Protein AF-A0AAD5Y436-F1 (afdb_monomer_lite)

Structure (mmCIF, N/CA/C/O backbone):
data_AF-A0AAD5Y436-F1
#
_entry.id   AF-A0AAD5Y436-F1
#
loop_
_atom_site.group_PDB
_atom_site.id
_atom_site.type_symbol
_atom_site.label_atom_id
_atom_site.label_alt_id
_atom_site.label_comp_id
_atom_site.label_asym_id
_atom_site.label_entity_id
_atom_site.label_seq_id
_atom_site.pdbx_PDB_ins_code
_atom_site.Cartn_x
_atom_site.Cartn_y
_atom_site.Cartn_z
_atom_site.occupancy
_atom_site.B_iso_or_equiv
_atom_site.auth_seq_id
_atom_site.auth_comp_id
_atom_site.auth_asym_id
_atom_site.auth_atom_id
_atom_site.pdbx_PDB_model_num
ATOM 1 N N . MET A 1 1 ? 9.591 4.147 -34.559 1.00 36.34 1 MET A N 1
ATOM 2 C CA . MET A 1 1 ? 10.074 4.746 -33.301 1.00 36.34 1 MET A CA 1
ATOM 3 C C . MET A 1 1 ? 11.018 3.729 -32.693 1.00 36.34 1 MET A C 1
ATOM 5 O O . MET A 1 1 ? 10.574 2.641 -32.360 1.00 36.34 1 MET A O 1
ATOM 9 N N . GLU A 1 2 ? 12.318 4.002 -32.730 1.00 38.31 2 GLU A N 1
ATOM 10 C CA . GLU A 1 2 ? 13.364 3.080 -32.276 1.00 38.31 2 GLU A CA 1
ATOM 11 C C . GLU A 1 2 ? 13.326 2.969 -30.748 1.00 38.31 2 GLU A C 1
ATOM 13 O O . GLU A 1 2 ? 13.572 3.951 -30.046 1.00 38.31 2 GLU A O 1
ATOM 18 N N . SER A 1 3 ? 12.997 1.785 -30.227 1.00 44.81 3 SER A N 1
ATOM 19 C CA . SER A 1 3 ? 13.158 1.471 -28.808 1.00 44.81 3 SER A CA 1
ATOM 20 C C . SER A 1 3 ? 14.648 1.493 -28.481 1.00 44.81 3 SER A C 1
ATOM 22 O O . SER A 1 3 ? 15.367 0.543 -28.794 1.00 44.81 3 SER A O 1
ATOM 24 N N . LYS A 1 4 ? 15.128 2.584 -27.872 1.00 52.12 4 LYS A N 1
ATOM 25 C CA . LYS A 1 4 ? 16.462 2.629 -27.263 1.00 52.12 4 LYS A CA 1
ATOM 26 C C . LYS A 1 4 ? 16.561 1.474 -26.266 1.00 52.12 4 LYS A C 1
ATOM 28 O O . LYS A 1 4 ? 15.897 1.495 -25.232 1.00 52.12 4 LYS A O 1
ATOM 33 N N . LYS A 1 5 ? 17.379 0.466 -26.582 1.00 54.00 5 LYS A N 1
ATOM 34 C CA . LYS A 1 5 ? 17.839 -0.507 -25.589 1.00 54.00 5 LYS A CA 1
ATOM 35 C C . LYS A 1 5 ? 18.578 0.283 -24.513 1.00 54.00 5 LYS A C 1
ATOM 37 O O . LYS A 1 5 ? 19.577 0.926 -24.812 1.00 54.00 5 LYS A O 1
ATOM 42 N N . VAL A 1 6 ? 18.036 0.294 -23.301 1.00 57.25 6 VAL A N 1
ATOM 43 C CA . VAL A 1 6 ? 18.711 0.866 -22.135 1.00 57.25 6 VAL A CA 1
ATOM 44 C C . VAL A 1 6 ? 19.876 -0.063 -21.812 1.00 57.25 6 VAL A C 1
ATOM 46 O O . VAL A 1 6 ? 19.661 -1.224 -21.460 1.00 57.25 6 VAL A O 1
ATOM 49 N N . ASP A 1 7 ? 21.103 0.411 -22.000 1.00 58.66 7 ASP A N 1
ATOM 50 C CA . ASP A 1 7 ? 22.294 -0.350 -21.641 1.00 58.66 7 ASP A CA 1
ATOM 51 C C . ASP A 1 7 ? 22.372 -0.472 -20.112 1.00 58.66 7 ASP A C 1
ATOM 53 O O . ASP A 1 7 ? 22.430 0.522 -19.397 1.00 58.66 7 ASP A O 1
ATOM 57 N N . MET A 1 8 ? 22.405 -1.698 -19.581 1.00 55.53 8 MET A N 1
ATOM 58 C CA . MET A 1 8 ? 22.493 -1.949 -18.128 1.00 55.53 8 MET A CA 1
ATOM 59 C C . MET A 1 8 ? 23.772 -1.394 -17.472 1.00 55.53 8 MET A C 1
ATOM 61 O O . MET A 1 8 ? 23.836 -1.299 -16.246 1.00 55.53 8 MET A O 1
ATOM 65 N N . ASN A 1 9 ? 24.787 -1.054 -18.271 1.00 59.59 9 ASN A N 1
ATOM 66 C CA . ASN A 1 9 ? 26.031 -0.415 -17.832 1.00 59.59 9 ASN A CA 1
ATOM 67 C C . ASN A 1 9 ? 25.956 1.120 -17.833 1.00 59.59 9 ASN A C 1
ATOM 69 O O . ASN A 1 9 ? 26.947 1.776 -17.514 1.00 59.59 9 ASN A O 1
ATOM 73 N N . ASP A 1 10 ? 24.809 1.690 -18.200 1.00 75.81 10 ASP A N 1
ATOM 74 C CA . ASP A 1 10 ? 24.576 3.122 -18.128 1.00 75.81 10 ASP A CA 1
ATOM 75 C C . ASP A 1 10 ? 24.617 3.574 -16.658 1.00 75.81 10 ASP A C 1
ATOM 77 O O . ASP A 1 10 ? 23.959 3.012 -15.773 1.00 75.81 10 ASP A O 1
ATOM 81 N N . GLN A 1 11 ? 25.450 4.574 -16.382 1.00 77.81 11 GLN A N 1
ATOM 82 C CA . GLN A 1 11 ? 25.671 5.096 -15.039 1.00 77.81 11 GLN A CA 1
ATOM 83 C C . GLN A 1 11 ? 24.366 5.638 -14.440 1.00 77.81 11 GLN A C 1
ATOM 85 O O . GLN A 1 11 ? 24.106 5.433 -13.251 1.00 77.81 11 GLN A O 1
ATOM 90 N N . ASP A 1 12 ? 23.525 6.259 -15.267 1.00 74.75 12 ASP A N 1
ATOM 91 C CA . ASP A 1 12 ? 22.231 6.806 -14.853 1.00 74.75 12 ASP A CA 1
ATOM 92 C C . ASP A 1 12 ? 21.271 5.684 -14.440 1.00 74.75 12 ASP A C 1
ATOM 94 O O . ASP A 1 12 ? 20.544 5.785 -13.449 1.00 74.75 12 ASP A O 1
ATOM 98 N N . TYR A 1 13 ? 21.327 4.559 -15.150 1.00 77.44 13 TYR A N 1
ATOM 99 C CA . TYR A 1 13 ? 20.521 3.384 -14.859 1.00 77.44 13 TYR A CA 1
ATOM 100 C C . TYR A 1 13 ? 20.937 2.700 -13.546 1.00 77.44 13 TYR A C 1
ATOM 102 O O . TYR A 1 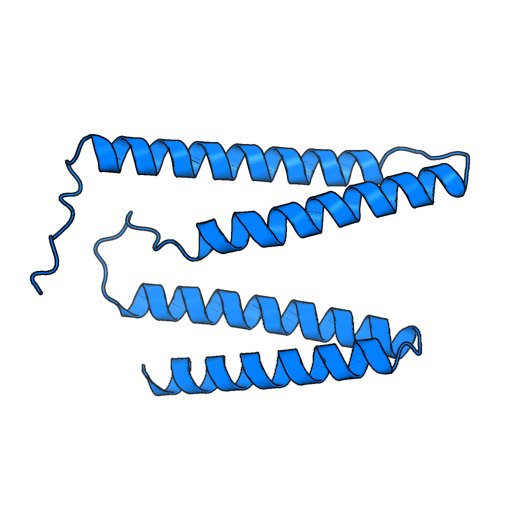13 ? 20.087 2.354 -12.722 1.00 77.44 13 TYR A O 1
ATOM 110 N N . GLN A 1 14 ? 22.241 2.567 -13.290 1.00 76.88 14 GLN A N 1
ATOM 111 C CA . GLN A 1 14 ? 22.749 2.046 -12.015 1.00 76.88 14 GLN A CA 1
ATOM 112 C C . GLN A 1 14 ? 22.383 2.958 -10.831 1.00 76.88 14 GLN A C 1
ATOM 114 O O . GLN A 1 14 ? 22.012 2.475 -9.756 1.00 76.88 14 GLN A O 1
ATOM 119 N N . GLN A 1 15 ? 22.427 4.280 -11.022 1.00 79.00 15 GLN A N 1
ATOM 120 C CA . GLN A 1 15 ? 21.960 5.240 -10.019 1.00 79.00 15 GLN A CA 1
ATOM 121 C C . GLN A 1 15 ? 20.453 5.120 -9.771 1.00 79.00 15 GLN A C 1
ATOM 123 O O . GLN A 1 15 ? 20.029 5.101 -8.614 1.00 79.00 15 GLN A O 1
ATOM 128 N N . ALA A 1 16 ? 19.650 4.961 -10.824 1.00 78.44 16 ALA A N 1
ATOM 129 C CA . ALA A 1 16 ? 18.210 4.751 -10.707 1.00 78.44 16 ALA A CA 1
ATOM 130 C C . ALA A 1 16 ? 17.870 3.463 -9.934 1.00 78.44 16 ALA A C 1
ATOM 132 O O . ALA A 1 16 ? 17.001 3.484 -9.061 1.00 78.44 16 ALA A O 1
ATOM 133 N N . LEU A 1 17 ? 18.589 2.360 -10.178 1.00 79.38 17 LEU A N 1
ATOM 134 C CA . LEU A 1 17 ? 18.428 1.110 -9.421 1.00 79.38 17 LEU A CA 1
ATOM 135 C C . LEU A 1 17 ? 18.755 1.284 -7.934 1.00 79.38 17 LEU A C 1
ATOM 137 O O . LEU A 1 17 ? 18.030 0.781 -7.070 1.00 79.38 17 LEU A O 1
ATOM 141 N N . LYS A 1 18 ? 19.826 2.020 -7.620 1.00 81.94 18 LYS A N 1
ATOM 142 C CA . LYS A 1 18 ? 20.196 2.319 -6.233 1.00 81.94 18 LYS A CA 1
ATOM 143 C C . LYS A 1 18 ? 19.124 3.163 -5.540 1.00 81.94 18 LYS A C 1
ATOM 145 O O . LYS A 1 18 ? 18.688 2.797 -4.451 1.00 81.94 18 LYS A O 1
ATOM 150 N N . LEU A 1 19 ? 18.657 4.228 -6.191 1.00 83.44 19 LEU A N 1
ATOM 151 C CA . LEU A 1 19 ? 17.586 5.088 -5.680 1.00 83.44 19 LEU A CA 1
ATOM 152 C C . LEU A 1 19 ? 16.285 4.311 -5.468 1.00 83.44 19 LEU A C 1
ATOM 154 O O . LEU A 1 19 ? 15.635 4.479 -4.441 1.00 83.44 19 LEU A O 1
ATOM 158 N N . ARG A 1 20 ? 15.928 3.408 -6.390 1.00 82.94 20 ARG A N 1
ATOM 159 C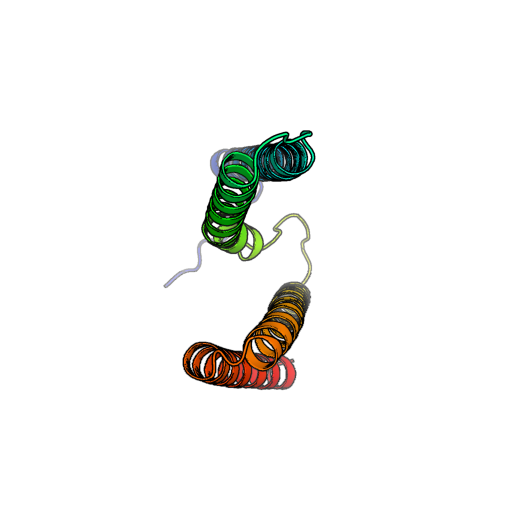 CA . ARG A 1 20 ? 14.781 2.507 -6.223 1.00 82.94 20 ARG A CA 1
ATOM 160 C C . ARG A 1 20 ? 14.921 1.672 -4.955 1.00 82.94 20 ARG A C 1
ATOM 162 O O . ARG A 1 20 ? 13.976 1.590 -4.175 1.00 82.94 20 ARG A O 1
ATOM 169 N N . LYS A 1 21 ? 16.081 1.046 -4.745 1.00 81.69 21 LYS A N 1
ATOM 170 C CA . LYS A 1 21 ? 16.325 0.220 -3.557 1.00 81.69 21 LYS A CA 1
ATOM 171 C C . LYS A 1 21 ? 16.240 1.041 -2.268 1.00 81.69 21 LYS A C 1
ATOM 173 O O . LYS A 1 21 ? 15.607 0.592 -1.319 1.00 81.69 21 LYS A O 1
ATOM 178 N N . GLU A 1 22 ? 16.838 2.230 -2.247 1.00 86.88 22 GLU A N 1
ATOM 179 C CA . GLU A 1 22 ? 16.766 3.148 -1.102 1.00 86.88 22 GLU A CA 1
ATOM 180 C C . GLU A 1 22 ? 15.321 3.583 -0.814 1.00 86.88 22 GLU A C 1
ATOM 182 O O . GLU A 1 22 ? 14.892 3.552 0.336 1.00 86.88 22 GLU A O 1
ATOM 187 N N . LEU A 1 23 ? 14.538 3.905 -1.848 1.00 85.56 23 LEU A N 1
ATOM 188 C CA . LEU A 1 23 ? 13.119 4.238 -1.706 1.00 85.56 23 LEU A CA 1
ATOM 189 C C . LEU A 1 23 ? 12.312 3.079 -1.111 1.00 85.56 23 LEU A C 1
ATOM 191 O O . LEU A 1 23 ? 11.552 3.294 -0.169 1.00 85.56 23 LEU A O 1
ATOM 195 N N . LEU A 1 24 ? 12.487 1.854 -1.620 1.00 83.88 24 LEU A N 1
ATOM 196 C CA . LEU A 1 24 ? 11.796 0.672 -1.094 1.00 83.88 24 LEU A CA 1
ATOM 197 C C . LEU A 1 24 ? 12.126 0.423 0.384 1.00 83.88 24 LEU A C 1
ATOM 199 O O . LEU A 1 24 ? 11.224 0.116 1.163 1.00 83.88 24 LEU A O 1
ATOM 203 N N . ASP A 1 25 ? 13.390 0.593 0.777 1.00 83.62 25 ASP A N 1
ATOM 204 C CA . ASP A 1 25 ? 13.814 0.425 2.168 1.00 83.62 25 ASP A CA 1
ATOM 205 C C . ASP A 1 25 ? 13.212 1.502 3.084 1.00 83.62 25 ASP A C 1
ATOM 207 O O . ASP A 1 25 ? 12.648 1.189 4.133 1.00 83.62 25 ASP A O 1
ATOM 211 N N . ILE A 1 26 ? 13.227 2.772 2.659 1.00 88.62 26 ILE A N 1
ATOM 212 C CA . ILE A 1 26 ? 12.594 3.871 3.405 1.00 88.62 26 ILE A CA 1
ATOM 213 C C . ILE A 1 26 ? 11.093 3.614 3.575 1.00 88.62 26 ILE A C 1
ATOM 215 O O . ILE A 1 26 ? 10.548 3.809 4.663 1.00 88.62 26 ILE A O 1
ATOM 219 N N . PHE A 1 27 ? 10.406 3.146 2.534 1.00 87.12 27 PHE A N 1
ATOM 220 C CA . PHE A 1 27 ? 8.983 2.841 2.629 1.00 87.12 27 PHE A CA 1
ATOM 221 C C . PHE A 1 27 ? 8.685 1.673 3.576 1.00 87.12 27 PHE A C 1
ATOM 223 O O . PHE A 1 27 ? 7.745 1.769 4.369 1.00 87.12 27 PHE A O 1
ATOM 230 N N . ALA A 1 28 ? 9.513 0.625 3.578 1.00 85.38 28 ALA A N 1
ATOM 231 C CA . ALA A 1 28 ? 9.407 -0.459 4.554 1.00 85.38 28 ALA A CA 1
ATOM 232 C C . ALA A 1 28 ? 9.594 0.054 5.997 1.00 85.38 28 ALA A C 1
ATOM 234 O O . ALA A 1 28 ? 8.836 -0.316 6.900 1.00 85.38 28 ALA A O 1
ATOM 235 N N . GLN A 1 29 ? 10.544 0.971 6.216 1.00 89.19 29 GLN A N 1
ATOM 236 C CA . GLN A 1 29 ? 10.737 1.627 7.514 1.00 89.19 29 GLN A CA 1
ATOM 237 C C . GLN A 1 29 ? 9.507 2.454 7.928 1.00 89.19 29 GLN A C 1
ATOM 239 O O . GLN A 1 29 ? 9.067 2.380 9.079 1.00 89.19 29 GLN A O 1
ATOM 244 N N . VAL A 1 30 ? 8.905 3.205 7.000 1.00 89.69 30 VAL A N 1
ATOM 245 C CA . VAL A 1 30 ? 7.672 3.973 7.247 1.00 89.69 30 VAL A CA 1
ATOM 246 C C . VAL A 1 30 ? 6.508 3.049 7.628 1.00 89.69 30 VAL A C 1
ATOM 248 O O . VAL A 1 30 ? 5.782 3.338 8.585 1.00 89.69 30 VAL A O 1
ATOM 251 N N . GLU A 1 31 ? 6.349 1.907 6.955 1.00 86.19 31 GLU A N 1
ATOM 252 C CA . GLU A 1 31 ? 5.330 0.907 7.299 1.00 86.19 31 GLU A CA 1
ATOM 253 C C . GLU A 1 31 ? 5.545 0.341 8.714 1.00 86.19 31 GLU A C 1
ATOM 255 O O . GLU A 1 31 ? 4.604 0.220 9.509 1.00 86.19 31 GLU A O 1
ATOM 260 N N . GLN A 1 32 ? 6.796 0.042 9.071 1.00 89.19 32 GLN A N 1
ATOM 261 C CA . GLN A 1 32 ? 7.155 -0.439 10.403 1.00 89.19 32 GLN A CA 1
ATOM 262 C C . GLN A 1 32 ? 6.839 0.603 11.488 1.00 89.19 32 GLN A C 1
ATOM 264 O O . GLN A 1 32 ? 6.272 0.258 12.532 1.00 89.19 32 GLN A O 1
ATOM 269 N N . ILE A 1 33 ? 7.153 1.880 11.245 1.00 91.25 33 ILE A N 1
ATOM 270 C CA . ILE A 1 33 ? 6.818 2.989 12.152 1.00 91.25 33 ILE A CA 1
ATOM 271 C C . ILE A 1 33 ? 5.300 3.109 12.307 1.00 91.25 33 ILE A C 1
ATOM 273 O O . ILE A 1 33 ? 4.805 3.225 13.427 1.00 91.25 33 ILE A O 1
ATOM 277 N N . SER A 1 34 ? 4.550 3.008 11.211 1.00 90.56 34 SER A N 1
ATOM 278 C CA . SER A 1 34 ? 3.087 3.042 11.216 1.00 90.56 34 SER A CA 1
ATOM 279 C C . SER A 1 34 ? 2.481 1.941 12.098 1.00 90.56 34 SER A C 1
ATOM 281 O O . SER A 1 34 ? 1.636 2.211 12.958 1.00 90.56 34 SER A O 1
ATOM 283 N N . LYS A 1 35 ? 2.972 0.699 11.970 1.00 86.38 35 LYS A N 1
ATOM 284 C CA . LYS A 1 35 ? 2.576 -0.427 12.839 1.00 86.38 35 LYS A CA 1
ATOM 285 C C . LYS A 1 35 ? 2.932 -0.163 14.302 1.00 86.38 35 LYS A C 1
ATOM 287 O O . LYS A 1 35 ? 2.127 -0.437 15.195 1.00 86.38 35 LYS A O 1
ATOM 292 N N . ARG A 1 36 ? 4.107 0.421 14.557 1.00 91.94 36 ARG A N 1
ATOM 293 C CA . ARG A 1 36 ? 4.555 0.775 15.907 1.00 91.94 36 ARG A CA 1
ATOM 294 C C . ARG A 1 36 ? 3.650 1.828 16.543 1.00 91.94 36 ARG A C 1
ATOM 296 O O . ARG A 1 36 ? 3.233 1.624 17.679 1.00 91.94 36 ARG A O 1
ATOM 303 N N . ILE A 1 37 ? 3.285 2.885 15.815 1.00 89.00 37 ILE A N 1
ATOM 304 C CA . ILE A 1 37 ? 2.356 3.932 16.280 1.00 89.00 37 ILE A CA 1
ATOM 305 C C . ILE A 1 37 ? 1.024 3.314 16.712 1.00 89.00 37 ILE A C 1
ATOM 307 O O . ILE A 1 37 ? 0.528 3.631 17.790 1.00 89.00 37 ILE A O 1
ATOM 311 N N . LYS A 1 38 ? 0.484 2.382 15.920 1.00 86.69 38 LYS A N 1
ATOM 312 C CA . LYS A 1 38 ? -0.761 1.668 16.237 1.00 86.69 38 LYS A CA 1
ATOM 313 C C . LYS A 1 38 ? -0.646 0.742 17.455 1.00 86.69 38 LYS A C 1
ATOM 315 O O . LYS A 1 38 ? -1.620 0.538 18.178 1.00 86.69 38 LYS A O 1
ATOM 320 N N . SER A 1 39 ? 0.534 0.162 17.683 1.00 87.25 39 SER A N 1
ATOM 321 C CA . SER A 1 39 ? 0.789 -0.727 18.827 1.00 87.25 39 SER A CA 1
ATOM 322 C C . SER A 1 39 ? 1.026 0.002 20.152 1.00 87.25 39 SER A C 1
ATOM 324 O O . SER A 1 39 ? 1.040 -0.643 21.200 1.00 87.25 39 SER A O 1
ATOM 326 N N . LEU A 1 40 ? 1.226 1.325 20.134 1.00 89.50 40 LEU A N 1
ATOM 327 C CA . LEU A 1 40 ? 1.476 2.078 21.358 1.00 89.50 40 LEU A CA 1
ATOM 328 C C . LEU A 1 40 ? 0.255 2.017 22.292 1.00 89.50 40 LEU A C 1
ATOM 330 O O . LEU A 1 40 ? -0.884 2.162 21.835 1.00 89.50 40 LEU A O 1
ATOM 334 N N . PRO A 1 41 ? 0.468 1.844 23.608 1.00 87.44 41 PRO A N 1
ATOM 335 C CA . PRO A 1 41 ? -0.623 1.817 24.568 1.00 87.44 41 PRO A CA 1
ATOM 336 C C . PRO A 1 41 ? -1.345 3.169 24.595 1.00 87.44 41 PRO A C 1
ATOM 338 O O . PRO A 1 41 ? -0.724 4.231 24.609 1.00 87.44 41 PRO A O 1
ATOM 341 N N . THR A 1 42 ? -2.677 3.128 24.621 1.00 86.38 42 THR A N 1
ATOM 342 C CA . THR A 1 42 ? -3.532 4.322 24.660 1.00 86.38 42 THR A CA 1
ATOM 343 C C . THR A 1 42 ? -4.470 4.272 25.848 1.00 86.38 42 THR A C 1
ATOM 345 O O . THR A 1 42 ? -5.228 3.314 25.975 1.00 86.38 42 THR A O 1
ATOM 348 N N . CYS A 1 43 ? -4.493 5.333 26.655 1.00 78.00 43 CYS A N 1
ATOM 349 C CA . CYS A 1 43 ? -5.435 5.464 27.771 1.00 78.00 43 CYS A CA 1
ATOM 350 C C . CYS A 1 43 ? -6.778 6.109 27.382 1.00 78.00 43 CYS A C 1
ATOM 352 O O . CYS A 1 43 ? -7.727 6.026 28.152 1.00 78.00 43 CYS A O 1
ATOM 354 N N . ASN A 1 44 ? -6.879 6.765 26.218 1.00 89.50 44 ASN A N 1
ATOM 355 C CA . ASN A 1 44 ? -8.076 7.501 25.796 1.00 89.50 44 ASN A CA 1
ATOM 356 C C . ASN A 1 44 ? -8.566 7.004 24.416 1.00 89.50 44 ASN A C 1
ATOM 358 O O . ASN A 1 44 ? -7.754 6.844 23.498 1.00 89.50 44 ASN A O 1
ATOM 362 N N . PRO A 1 45 ? -9.881 6.778 24.223 1.00 88.12 45 PRO A N 1
ATOM 363 C CA . PRO A 1 45 ? -10.447 6.406 22.924 1.00 88.12 45 PRO A CA 1
ATOM 364 C C . PRO A 1 45 ? -10.132 7.397 21.791 1.00 88.12 45 PRO A C 1
ATOM 366 O O . PRO A 1 45 ? -10.020 6.982 20.638 1.00 88.12 45 PRO A O 1
ATOM 369 N N . GLN A 1 46 ? -9.956 8.689 22.083 1.00 89.88 46 GLN A N 1
ATOM 370 C CA . GLN A 1 46 ? -9.624 9.688 21.057 1.00 89.88 46 GLN A CA 1
ATOM 371 C C . GLN A 1 46 ? -8.197 9.519 20.519 1.00 89.88 46 GLN A C 1
ATOM 373 O O . GLN A 1 46 ? -7.978 9.615 19.313 1.00 89.88 46 GLN A O 1
ATOM 378 N N . THR A 1 47 ? -7.226 9.196 21.379 1.00 88.00 47 THR A N 1
ATOM 379 C CA . THR A 1 47 ? -5.849 8.916 20.944 1.00 88.00 47 THR A CA 1
ATOM 380 C C . THR A 1 47 ? -5.755 7.621 20.149 1.00 88.00 47 THR A C 1
ATOM 382 O O . THR A 1 47 ? -4.977 7.559 19.203 1.00 88.00 47 THR A O 1
ATOM 385 N N . ARG A 1 48 ? -6.588 6.620 20.458 1.00 90.19 48 ARG A N 1
ATOM 386 C CA . ARG A 1 48 ? -6.694 5.404 19.638 1.00 90.19 48 ARG A CA 1
ATOM 387 C C . ARG A 1 48 ? -7.219 5.705 18.233 1.00 90.19 48 ARG A C 1
ATOM 389 O O . ARG A 1 48 ? -6.601 5.288 17.262 1.00 90.19 48 ARG A O 1
ATOM 396 N N . LYS A 1 49 ? -8.279 6.515 18.113 1.00 88.88 49 LYS A N 1
ATOM 397 C CA . LYS A 1 49 ? -8.772 6.981 16.802 1.00 88.88 49 LYS A CA 1
ATOM 398 C C . LYS A 1 49 ? -7.707 7.749 16.021 1.00 88.88 49 LYS A C 1
ATOM 400 O O . LYS A 1 49 ? -7.582 7.555 14.818 1.00 88.88 49 LYS A O 1
ATOM 405 N N . LEU A 1 50 ? -6.933 8.603 16.692 1.00 91.00 50 LEU A N 1
ATOM 406 C CA . LEU A 1 50 ? -5.830 9.318 16.054 1.00 91.00 50 LEU A CA 1
ATOM 407 C C . LEU A 1 50 ? -4.765 8.349 15.520 1.00 91.00 50 LEU A C 1
ATOM 409 O O . LEU A 1 50 ? -4.363 8.482 14.371 1.00 91.00 50 LEU A O 1
ATOM 413 N N . GLN A 1 51 ? -4.342 7.361 16.315 1.00 91.12 51 GLN A N 1
ATOM 414 C CA . GLN A 1 51 ? -3.381 6.341 15.875 1.00 91.12 51 GLN A CA 1
ATOM 415 C C . GLN A 1 51 ? -3.896 5.539 14.678 1.00 91.12 51 GLN A C 1
ATOM 417 O O . GLN A 1 51 ? -3.146 5.324 13.728 1.00 91.12 51 GLN A O 1
ATOM 422 N N . ASP A 1 52 ? -5.167 5.132 14.701 1.00 84.31 52 ASP A N 1
ATOM 423 C CA . ASP A 1 52 ? -5.791 4.404 13.595 1.00 84.31 52 ASP A CA 1
ATOM 424 C C . ASP A 1 52 ? -5.853 5.262 12.321 1.00 84.31 52 ASP A C 1
ATOM 426 O O . ASP A 1 52 ? -5.525 4.774 11.241 1.00 84.31 52 ASP A O 1
ATOM 430 N N . ASN A 1 53 ? -6.197 6.550 12.442 1.00 85.69 53 ASN A N 1
ATOM 431 C CA . ASN A 1 53 ? -6.229 7.483 11.313 1.00 85.69 53 ASN A CA 1
ATOM 432 C C . ASN A 1 53 ? -4.831 7.759 10.741 1.00 85.69 53 ASN A C 1
ATOM 434 O O . ASN A 1 53 ? -4.668 7.790 9.525 1.00 85.69 53 ASN A O 1
ATOM 438 N N . VAL A 1 54 ? -3.815 7.932 11.594 1.00 90.06 54 VAL A N 1
ATOM 439 C CA . VAL A 1 54 ? -2.417 8.104 11.159 1.00 90.06 54 VAL A CA 1
ATOM 440 C C . VAL A 1 54 ? -1.927 6.849 10.446 1.00 90.06 54 VAL A C 1
ATOM 442 O O . VAL A 1 54 ? -1.341 6.941 9.371 1.00 90.06 54 VAL A O 1
ATOM 445 N N . HIS A 1 55 ? -2.210 5.671 11.007 1.00 87.50 55 HIS A N 1
ATOM 446 C CA . HIS A 1 55 ? -1.870 4.403 10.376 1.00 87.50 55 HIS A CA 1
ATOM 447 C C . HIS A 1 55 ? -2.531 4.269 9.000 1.00 87.50 55 HIS A C 1
ATOM 449 O O . HIS A 1 55 ? -1.845 3.966 8.027 1.00 87.50 55 HIS A O 1
ATOM 455 N N . LEU A 1 56 ? -3.833 4.556 8.904 1.00 84.50 56 LEU A N 1
ATOM 456 C CA . LEU A 1 56 ? -4.585 4.508 7.651 1.00 84.50 56 LEU A CA 1
ATOM 457 C C . LEU A 1 56 ? -4.017 5.468 6.596 1.00 84.50 56 LEU A C 1
ATOM 459 O O . LEU A 1 56 ? -3.801 5.051 5.463 1.00 84.50 56 LEU A O 1
ATOM 463 N N . ALA A 1 57 ? -3.724 6.717 6.971 1.00 84.56 57 ALA A N 1
ATOM 464 C CA . ALA A 1 57 ? -3.149 7.706 6.061 1.00 84.56 57 ALA A CA 1
ATOM 465 C C . ALA A 1 57 ? -1.778 7.265 5.523 1.00 84.56 57 ALA A C 1
ATOM 467 O O . ALA A 1 57 ? -1.496 7.419 4.336 1.00 84.56 57 ALA A O 1
ATOM 468 N N . ILE A 1 58 ? -0.941 6.662 6.376 1.00 86.19 58 ILE A N 1
ATOM 469 C CA . ILE A 1 58 ? 0.354 6.115 5.954 1.00 86.19 58 ILE A CA 1
ATOM 470 C C . ILE A 1 58 ? 0.160 4.942 4.988 1.00 86.19 58 ILE A C 1
ATOM 472 O O . ILE A 1 58 ? 0.846 4.883 3.973 1.00 86.19 58 ILE A O 1
ATOM 476 N N . ILE A 1 59 ? -0.775 4.028 5.262 1.00 81.62 59 ILE A N 1
ATOM 477 C CA . ILE A 1 59 ? -1.057 2.907 4.355 1.00 81.62 59 ILE A CA 1
ATOM 478 C C . ILE A 1 59 ? -1.544 3.412 2.992 1.00 81.62 59 ILE A C 1
ATOM 480 O O . ILE A 1 59 ? -1.039 2.951 1.977 1.00 81.62 59 ILE A O 1
ATOM 484 N N . GLN A 1 60 ? -2.439 4.401 2.949 1.00 81.44 60 GLN A N 1
ATOM 485 C CA . GLN A 1 60 ? -2.914 5.000 1.693 1.00 81.44 60 GLN A CA 1
ATOM 486 C C . GLN A 1 60 ? -1.781 5.669 0.900 1.00 81.44 60 GLN A C 1
ATOM 488 O O . GLN A 1 60 ? -1.683 5.508 -0.320 1.00 81.44 60 GLN A O 1
ATOM 493 N N . TYR A 1 61 ? -0.895 6.390 1.593 1.00 85.12 61 TYR A N 1
ATOM 494 C CA . TYR A 1 61 ? 0.294 6.990 0.991 1.00 85.12 61 TYR A CA 1
ATOM 495 C C . TYR A 1 61 ? 1.216 5.918 0.392 1.00 85.12 61 TYR A C 1
ATOM 497 O O . TYR A 1 61 ? 1.611 6.011 -0.770 1.00 85.12 61 TYR A O 1
ATOM 505 N N . LEU A 1 62 ? 1.508 4.861 1.155 1.00 83.69 62 LEU A N 1
ATOM 506 C CA . LEU A 1 62 ? 2.342 3.754 0.693 1.00 83.69 62 LEU A CA 1
ATOM 507 C C . LEU A 1 62 ? 1.696 3.006 -0.473 1.00 83.69 62 LEU A C 1
ATOM 509 O O . LEU A 1 62 ? 2.384 2.722 -1.440 1.00 83.69 62 LEU A O 1
ATOM 513 N N . GLN A 1 63 ? 0.390 2.744 -0.442 1.00 75.50 63 GLN A N 1
ATOM 514 C CA . GLN A 1 63 ? -0.317 2.114 -1.559 1.00 75.50 63 GLN A CA 1
ATOM 515 C C . GLN A 1 63 ? -0.183 2.944 -2.839 1.00 75.50 63 GLN A C 1
ATOM 517 O O . GLN A 1 63 ? 0.148 2.402 -3.883 1.00 75.50 63 GLN A O 1
ATOM 522 N N . THR A 1 64 ? -0.334 4.266 -2.758 1.00 78.81 64 THR A N 1
ATOM 523 C CA . THR A 1 64 ? -0.218 5.148 -3.931 1.00 78.81 64 THR A CA 1
ATOM 524 C C . THR A 1 64 ? 1.209 5.168 -4.502 1.00 78.81 64 THR A C 1
ATOM 526 O O . THR A 1 64 ? 1.414 5.090 -5.716 1.00 78.81 64 THR A O 1
ATOM 529 N N . HIS A 1 65 ? 2.223 5.250 -3.635 1.00 77.62 65 HIS A N 1
ATOM 530 C CA . HIS A 1 65 ? 3.611 5.459 -4.063 1.00 77.62 65 HIS A CA 1
ATOM 531 C C . HIS A 1 65 ? 4.423 4.169 -4.243 1.00 77.62 65 HIS A C 1
ATOM 533 O O . HIS A 1 65 ? 5.305 4.131 -5.098 1.00 77.62 65 HIS A O 1
ATOM 539 N N . MET A 1 66 ? 4.125 3.099 -3.502 1.00 70.94 66 MET A N 1
ATOM 540 C CA . MET A 1 66 ? 4.765 1.792 -3.682 1.00 70.94 66 MET A CA 1
ATOM 541 C C . MET A 1 66 ? 4.166 1.002 -4.844 1.00 70.94 66 MET A C 1
ATOM 543 O O . MET A 1 66 ? 4.921 0.303 -5.511 1.00 70.94 66 MET A O 1
ATOM 547 N N . PHE A 1 67 ? 2.873 1.151 -5.157 1.00 56.72 67 PHE A N 1
ATOM 548 C CA . PHE A 1 67 ? 2.273 0.543 -6.357 1.00 56.72 67 PHE A CA 1
ATOM 549 C C . PHE A 1 67 ? 2.989 1.015 -7.629 1.00 56.72 67 PHE A C 1
ATOM 551 O O . PHE A 1 67 ? 3.424 0.210 -8.450 1.00 56.72 67 PHE A O 1
ATOM 558 N N . SER A 1 68 ? 3.251 2.323 -7.703 1.00 58.38 68 SER A N 1
ATOM 559 C CA . SER A 1 68 ? 4.030 2.959 -8.773 1.00 58.38 68 SER A CA 1
ATOM 560 C C . SER A 1 68 ? 5.460 2.405 -8.912 1.00 58.38 68 SER A C 1
ATOM 562 O O . SER A 1 68 ? 6.040 2.476 -9.991 1.00 58.38 68 SER A O 1
ATOM 564 N N . LEU A 1 69 ? 6.045 1.856 -7.838 1.00 50.81 69 LEU A N 1
ATOM 565 C CA . LEU A 1 69 ? 7.405 1.300 -7.833 1.00 50.81 69 LEU A CA 1
ATOM 566 C C . LEU A 1 69 ? 7.448 -0.220 -8.022 1.00 50.81 69 LEU A C 1
ATOM 568 O O . LEU A 1 69 ? 8.424 -0.721 -8.572 1.00 50.81 69 LEU A O 1
ATOM 572 N N . GLN A 1 70 ? 6.422 -0.951 -7.579 1.00 53.16 70 GLN A N 1
ATOM 573 C CA . GLN A 1 70 ? 6.298 -2.398 -7.794 1.00 53.16 70 GLN A CA 1
ATOM 574 C C . GLN A 1 70 ? 5.972 -2.733 -9.254 1.00 53.16 70 GLN A C 1
ATOM 576 O O . GLN A 1 70 ? 6.481 -3.724 -9.766 1.00 53.16 70 GLN A O 1
ATOM 581 N N . LEU A 1 71 ? 5.206 -1.874 -9.935 1.00 52.03 71 LEU A N 1
ATOM 582 C CA . LEU A 1 71 ? 4.929 -1.971 -11.375 1.00 52.03 71 LEU A CA 1
ATOM 583 C C . LEU A 1 71 ? 6.159 -1.725 -12.254 1.00 52.03 71 LEU A C 1
ATOM 585 O O . LEU A 1 71 ? 6.157 -2.081 -13.431 1.00 52.03 71 LEU A O 1
ATOM 589 N N . LEU A 1 72 ? 7.211 -1.097 -11.719 1.00 49.91 72 LEU A N 1
ATOM 590 C CA . LEU A 1 72 ? 8.436 -0.940 -12.482 1.00 49.91 72 LEU A CA 1
ATOM 591 C C . LEU A 1 72 ? 9.102 -2.320 -12.595 1.00 49.91 72 LEU A C 1
ATOM 593 O O . LEU A 1 72 ? 9.478 -2.877 -11.554 1.00 49.91 72 LEU A O 1
ATOM 597 N N . PRO A 1 73 ? 9.303 -2.843 -13.815 1.00 46.91 73 PRO A N 1
ATOM 598 C CA . PRO A 1 73 ? 9.871 -4.165 -14.043 1.00 46.91 73 PRO A CA 1
ATOM 599 C C . PRO A 1 73 ? 11.157 -4.361 -13.225 1.00 46.91 73 PRO A C 1
ATOM 601 O O . PRO A 1 73 ? 12.024 -3.484 -13.199 1.00 46.91 73 PRO A O 1
ATOM 604 N N . ASN A 1 74 ? 11.266 -5.481 -12.500 1.00 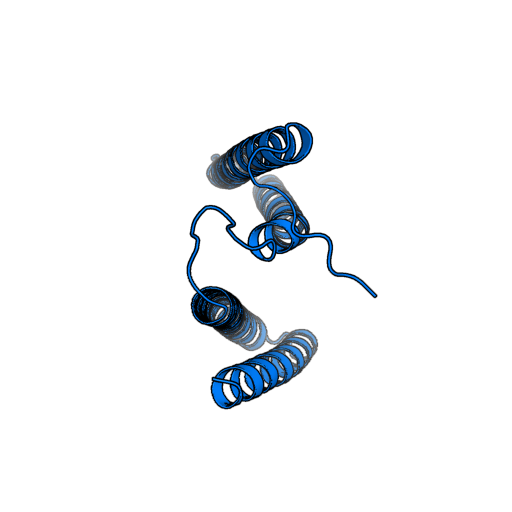46.19 74 ASN A N 1
ATOM 605 C CA . ASN A 1 74 ? 12.497 -5.871 -11.810 1.00 46.19 74 ASN A CA 1
ATOM 606 C C . ASN A 1 74 ? 13.538 -6.239 -12.870 1.00 46.19 74 ASN A C 1
ATOM 608 O O . ASN A 1 74 ? 13.638 -7.378 -13.303 1.00 46.19 74 ASN A O 1
ATOM 612 N N . THR A 1 75 ? 14.329 -5.273 -13.310 1.00 47.41 75 THR A N 1
ATOM 613 C CA . THR A 1 75 ? 15.291 -5.454 -14.401 1.00 47.41 75 THR A CA 1
ATOM 614 C C . THR A 1 75 ? 16.583 -6.180 -13.989 1.00 47.41 75 THR A C 1
ATOM 616 O O . THR A 1 75 ? 17.608 -6.053 -14.660 1.00 47.41 75 THR A O 1
ATOM 619 N N . SER A 1 76 ? 16.573 -6.942 -12.887 1.00 43.28 76 SER A N 1
ATOM 620 C CA . SER A 1 76 ? 17.723 -7.751 -12.454 1.00 43.28 76 SER A CA 1
ATOM 621 C C . SER A 1 76 ? 17.800 -9.132 -13.107 1.00 43.28 76 SER A C 1
ATOM 623 O O . SER A 1 76 ? 18.745 -9.862 -12.821 1.00 43.28 76 SER A O 1
ATOM 625 N N . SER A 1 77 ? 16.866 -9.488 -13.986 1.00 36.41 77 SER A N 1
ATOM 626 C CA . SER A 1 77 ? 16.876 -10.779 -14.671 1.00 36.41 77 SER A CA 1
ATOM 627 C C . SER A 1 77 ? 16.702 -10.556 -16.169 1.00 36.41 77 SER A C 1
ATOM 629 O O . SER A 1 77 ? 15.687 -10.039 -16.631 1.00 36.41 77 SER A O 1
ATOM 631 N N . GLN A 1 78 ? 17.719 -10.920 -16.950 1.00 43.00 78 GLN A N 1
ATOM 632 C CA . GLN A 1 78 ? 17.507 -11.249 -18.354 1.00 43.00 78 GLN A CA 1
ATOM 633 C C . GLN A 1 78 ? 16.681 -12.540 -18.394 1.00 43.00 78 GLN A C 1
ATOM 635 O O . GLN A 1 78 ? 17.271 -13.608 -18.424 1.00 43.00 78 GLN A O 1
ATOM 640 N N . GLU A 1 79 ? 15.353 -12.455 -18.379 1.00 31.89 79 GLU A N 1
ATOM 641 C CA . GLU A 1 79 ? 14.447 -13.553 -18.743 1.00 31.89 79 GLU A CA 1
ATOM 642 C C . GLU A 1 79 ? 13.089 -12.974 -19.222 1.00 31.89 79 GLU A C 1
ATOM 644 O O . GLU A 1 79 ? 12.804 -11.797 -18.986 1.00 31.89 79 GLU A O 1
ATOM 649 N N . PRO A 1 80 ? 12.354 -13.695 -20.094 1.00 40.22 80 PRO A N 1
ATOM 650 C CA . PRO A 1 80 ? 11.498 -13.120 -21.136 1.00 40.22 80 PRO A CA 1
ATOM 651 C C . PRO A 1 80 ? 10.205 -12.513 -20.574 1.00 40.22 80 PRO A C 1
ATOM 653 O O . PRO A 1 80 ? 9.848 -12.742 -19.427 1.00 40.22 80 PRO A O 1
ATOM 656 N N . ALA A 1 81 ? 9.460 -11.793 -21.423 1.00 45.41 81 ALA A N 1
ATOM 657 C CA . ALA A 1 81 ? 8.158 -11.149 -21.171 1.00 45.41 81 ALA A CA 1
ATOM 658 C C . ALA A 1 81 ? 7.130 -11.940 -20.315 1.00 45.41 81 ALA A C 1
ATOM 660 O O . ALA A 1 81 ? 6.193 -11.352 -19.786 1.00 45.41 81 ALA A O 1
ATOM 661 N N . VAL A 1 82 ? 7.328 -13.248 -20.151 1.00 45.22 82 VAL A N 1
ATOM 662 C CA . VAL A 1 82 ? 6.550 -14.173 -19.321 1.00 45.22 82 VAL A CA 1
ATOM 663 C C . VAL A 1 82 ? 6.679 -13.883 -17.813 1.00 45.22 82 VAL A C 1
ATOM 665 O O . VAL A 1 82 ? 5.683 -13.970 -17.107 1.00 45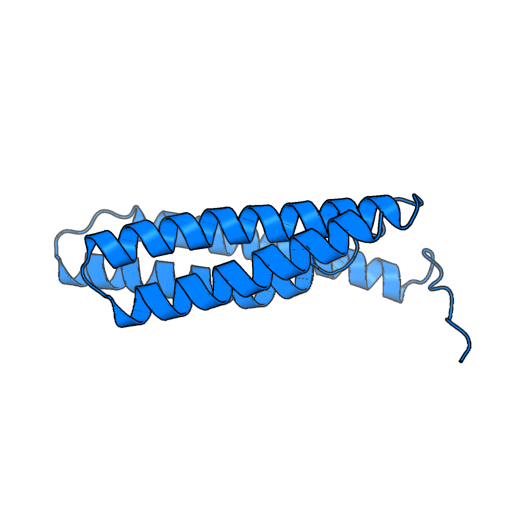.22 82 VAL A O 1
ATOM 668 N N . GLU A 1 83 ? 7.850 -13.466 -17.311 1.00 47.78 83 GLU A N 1
ATOM 669 C CA . GLU A 1 83 ? 8.050 -13.187 -15.870 1.00 47.78 83 GLU A CA 1
ATOM 670 C C . GLU A 1 83 ? 7.354 -11.880 -15.429 1.00 47.78 83 GLU A C 1
ATOM 672 O O . GLU A 1 83 ? 6.886 -11.749 -14.295 1.00 47.78 83 GLU A O 1
ATOM 677 N N . TYR A 1 84 ? 7.212 -10.921 -16.353 1.00 53.16 84 TYR A N 1
ATOM 678 C CA . TYR A 1 84 ? 6.480 -9.670 -16.125 1.00 53.16 84 TYR A CA 1
ATOM 679 C C . TYR A 1 84 ? 4.967 -9.880 -16.095 1.00 53.16 84 TYR A C 1
ATOM 681 O O . TYR A 1 84 ? 4.314 -9.356 -15.197 1.00 53.16 84 TYR A O 1
ATOM 689 N N . LEU A 1 85 ? 4.439 -10.699 -17.0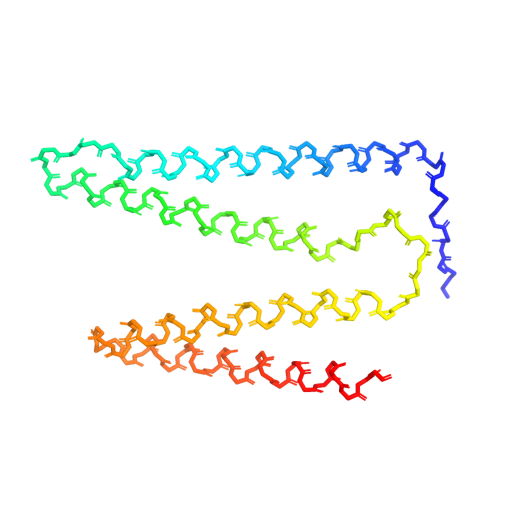12 1.00 57.28 85 LEU A N 1
ATOM 690 C CA . LEU A 1 85 ? 3.046 -11.156 -16.987 1.00 57.28 85 LEU A CA 1
ATOM 691 C C . LEU A 1 85 ? 2.737 -11.891 -15.681 1.00 57.28 85 LEU A C 1
ATOM 693 O O . LEU A 1 85 ? 1.746 -11.587 -15.028 1.00 57.28 85 LEU A O 1
ATOM 697 N N . ASP A 1 86 ? 3.616 -12.798 -15.251 1.00 62.97 86 ASP A N 1
ATOM 698 C CA . ASP A 1 86 ? 3.426 -13.533 -14.000 1.00 62.97 86 ASP A CA 1
ATOM 699 C C . ASP A 1 86 ? 3.487 -12.601 -12.772 1.00 62.97 86 ASP A C 1
ATOM 701 O O . ASP A 1 86 ? 2.701 -12.760 -11.839 1.00 62.97 86 ASP A O 1
ATOM 705 N N . THR A 1 87 ? 4.339 -11.570 -12.787 1.00 66.75 87 THR A N 1
ATOM 706 C CA . THR A 1 87 ? 4.378 -10.548 -11.725 1.00 66.75 87 THR A CA 1
ATOM 707 C C . THR A 1 87 ? 3.102 -9.699 -11.702 1.00 66.75 87 THR A C 1
ATOM 709 O O . THR A 1 87 ? 2.549 -9.450 -10.631 1.00 66.75 87 THR A O 1
ATOM 712 N N . GLU A 1 88 ? 2.604 -9.273 -12.863 1.00 68.06 88 GLU A N 1
ATOM 713 C CA . GLU A 1 88 ? 1.375 -8.482 -12.991 1.00 68.06 88 GLU A CA 1
ATOM 714 C C . GLU A 1 88 ? 0.136 -9.287 -12.563 1.00 68.06 88 GLU A C 1
ATOM 716 O O . GLU A 1 88 ? -0.692 -8.792 -11.797 1.00 68.06 88 GLU A O 1
ATOM 721 N N . ILE A 1 89 ? 0.074 -10.570 -12.935 1.00 71.50 89 ILE A N 1
ATOM 722 C CA . ILE A 1 89 ? -0.938 -11.534 -12.478 1.00 71.50 89 ILE A CA 1
ATOM 723 C C . ILE A 1 89 ? -0.908 -11.666 -10.950 1.00 71.50 89 ILE A C 1
ATOM 725 O O . ILE A 1 89 ? -1.954 -11.553 -10.311 1.00 71.50 89 ILE A O 1
ATOM 729 N N . ILE A 1 90 ? 0.275 -11.845 -10.346 1.00 75.12 90 ILE A N 1
ATOM 730 C CA . ILE A 1 90 ? 0.426 -11.954 -8.884 1.00 75.12 90 ILE A CA 1
ATOM 731 C C . ILE A 1 90 ? -0.093 -10.692 -8.180 1.00 75.12 90 ILE A C 1
ATOM 733 O O . ILE A 1 90 ? -0.801 -10.790 -7.176 1.00 75.12 90 ILE A O 1
ATOM 737 N N . VAL A 1 91 ? 0.224 -9.508 -8.709 1.00 75.56 91 VAL A N 1
ATOM 738 C CA . VAL A 1 91 ? -0.189 -8.222 -8.127 1.00 75.56 91 VAL A CA 1
ATOM 739 C C . VAL A 1 91 ? -1.701 -8.011 -8.236 1.00 75.56 91 VAL A C 1
ATOM 741 O O . VAL A 1 91 ? -2.341 -7.637 -7.249 1.00 75.56 91 VAL A O 1
ATOM 744 N N . ILE A 1 92 ? -2.298 -8.282 -9.400 1.00 76.25 92 ILE A N 1
ATOM 745 C CA . ILE A 1 92 ? -3.753 -8.178 -9.591 1.00 76.25 92 ILE A CA 1
ATOM 746 C C . ILE A 1 92 ? -4.478 -9.167 -8.673 1.00 76.25 92 ILE A C 1
ATOM 748 O O . ILE A 1 92 ? -5.472 -8.815 -8.034 1.00 76.25 92 ILE A O 1
ATOM 752 N N . GLN A 1 93 ? -3.952 -10.383 -8.537 1.00 74.81 93 GLN A N 1
ATOM 753 C CA . GLN A 1 93 ? -4.534 -11.412 -7.687 1.00 74.81 93 GLN A CA 1
ATOM 754 C C . GLN A 1 93 ? -4.486 -11.035 -6.197 1.00 74.81 93 GLN A C 1
ATOM 756 O O . GLN A 1 93 ? -5.482 -11.228 -5.494 1.00 74.81 93 GLN A O 1
ATOM 761 N N . ASP A 1 94 ? -3.394 -10.429 -5.719 1.00 79.31 94 ASP A N 1
ATOM 762 C CA . ASP A 1 94 ? -3.307 -9.900 -4.350 1.00 79.31 94 ASP A CA 1
ATOM 763 C C . ASP A 1 94 ? -4.299 -8.745 -4.117 1.00 79.31 94 ASP A C 1
ATOM 765 O O . ASP A 1 94 ? -5.025 -8.731 -3.118 1.00 79.31 94 ASP A O 1
ATOM 769 N N . SER A 1 95 ? -4.428 -7.829 -5.082 1.00 74.69 95 SER A N 1
ATOM 770 C CA . SER A 1 95 ? -5.396 -6.724 -5.026 1.00 74.69 95 SER A CA 1
ATOM 771 C C . SER A 1 95 ? -6.847 -7.222 -4.941 1.00 74.69 95 SER A C 1
ATOM 773 O O . SER A 1 95 ? -7.625 -6.763 -4.099 1.00 74.69 95 SER A O 1
ATOM 775 N N . ILE A 1 96 ? -7.205 -8.241 -5.731 1.00 77.75 96 ILE A N 1
ATOM 776 C CA . ILE A 1 96 ? -8.522 -8.895 -5.675 1.00 77.75 96 ILE A CA 1
ATOM 777 C C . ILE A 1 96 ? -8.777 -9.496 -4.285 1.00 77.75 96 ILE A C 1
ATOM 779 O O . ILE A 1 96 ? -9.877 -9.361 -3.742 1.00 77.75 96 ILE A O 1
ATOM 783 N N . VAL A 1 97 ? -7.777 -10.140 -3.674 1.00 78.88 97 VAL A N 1
ATOM 784 C CA . VAL A 1 97 ? -7.901 -10.707 -2.320 1.00 78.88 97 VAL A CA 1
ATOM 785 C C . VAL A 1 97 ? -8.145 -9.608 -1.281 1.00 78.88 97 VAL A C 1
ATOM 787 O O . VAL A 1 97 ? -9.021 -9.755 -0.420 1.00 78.88 97 VAL A O 1
ATOM 790 N N . GLN A 1 98 ? -7.427 -8.487 -1.372 1.00 78.00 98 GLN A N 1
ATOM 791 C CA . GLN A 1 98 ? -7.611 -7.349 -0.469 1.00 78.00 98 GLN A CA 1
ATOM 792 C C . GLN A 1 98 ? -8.995 -6.702 -0.631 1.00 78.00 98 GLN A C 1
ATOM 794 O O . GLN A 1 98 ? -9.684 -6.470 0.367 1.00 78.00 98 GLN A O 1
ATOM 799 N N . LEU A 1 99 ? -9.453 -6.485 -1.867 1.00 78.81 99 LEU A N 1
ATOM 800 C CA . LEU A 1 99 ? -10.770 -5.908 -2.148 1.00 78.81 99 LEU A CA 1
ATOM 801 C C . LEU A 1 99 ? -11.915 -6.839 -1.729 1.00 78.81 99 LEU A C 1
ATOM 803 O O . LEU A 1 99 ? -12.900 -6.370 -1.159 1.00 78.81 99 LEU A O 1
ATOM 807 N N . LYS A 1 100 ? -11.779 -8.162 -1.898 1.00 78.75 100 LYS A N 1
ATOM 808 C CA . LYS A 1 100 ? -12.748 -9.145 -1.371 1.00 78.75 100 LYS A CA 1
ATOM 809 C C . LYS A 1 100 ? -12.878 -9.046 0.149 1.00 78.75 100 LYS A C 1
ATOM 811 O O . LYS A 1 100 ? -13.991 -9.081 0.679 1.00 78.75 100 LYS A O 1
ATOM 816 N N . ARG A 1 101 ? -11.761 -8.850 0.855 1.00 81.25 101 ARG A N 1
ATOM 817 C CA . ARG A 1 101 ? -11.755 -8.635 2.309 1.00 81.25 101 ARG A CA 1
ATOM 818 C C . ARG A 1 101 ? -12.428 -7.317 2.697 1.00 81.25 101 ARG A C 1
ATOM 820 O O . ARG A 1 101 ? -13.253 -7.292 3.607 1.00 81.25 101 ARG A O 1
ATOM 827 N N . GLN A 1 102 ? -12.133 -6.236 1.979 1.00 77.69 102 GLN A N 1
ATOM 828 C CA . GLN A 1 102 ? -12.745 -4.926 2.216 1.00 77.69 102 GLN A CA 1
ATOM 829 C C . GLN A 1 102 ? -14.253 -4.924 1.915 1.00 77.69 102 GLN A C 1
ATOM 831 O O . GLN A 1 102 ? -15.029 -4.275 2.624 1.00 77.69 102 GLN A O 1
ATOM 836 N N . LEU A 1 103 ? -14.687 -5.688 0.908 1.00 80.44 103 LEU A N 1
ATOM 837 C CA . LEU A 1 103 ? -16.096 -5.911 0.601 1.00 80.44 103 LEU A CA 1
ATOM 838 C C . LEU A 1 103 ? -16.795 -6.631 1.754 1.00 80.44 103 LEU A C 1
ATOM 840 O O . LEU A 1 103 ? -17.852 -6.190 2.206 1.00 80.44 103 LEU A O 1
ATOM 844 N N . GLN A 1 104 ? -16.190 -7.705 2.267 1.00 82.56 104 GLN A N 1
ATOM 845 C CA . GLN A 1 104 ? -16.711 -8.444 3.415 1.00 82.56 104 GLN A CA 1
ATOM 846 C C . GLN A 1 104 ? -16.858 -7.540 4.650 1.00 82.56 104 GLN A C 1
ATOM 848 O O . GLN A 1 104 ? -17.892 -7.576 5.324 1.00 82.56 104 GLN A O 1
ATOM 853 N N . ASP A 1 105 ? -15.873 -6.680 4.911 1.00 75.94 105 ASP A N 1
ATOM 854 C CA . ASP A 1 105 ? -15.916 -5.711 6.009 1.00 75.94 105 ASP A CA 1
ATOM 855 C C . ASP A 1 105 ? -16.992 -4.631 5.798 1.00 75.94 105 ASP A C 1
ATOM 857 O O . ASP A 1 105 ? -17.680 -4.245 6.748 1.00 75.94 105 ASP A O 1
ATOM 861 N N . SER A 1 106 ? -17.189 -4.161 4.563 1.00 74.94 106 SER A N 1
ATOM 862 C CA . SER A 1 106 ? -18.185 -3.131 4.221 1.00 74.94 106 SER A CA 1
ATOM 863 C C . SER A 1 106 ? -19.618 -3.662 4.300 1.00 74.94 106 SER A C 1
ATOM 865 O O . SER A 1 106 ? -20.494 -3.004 4.871 1.00 74.94 106 SER A O 1
ATOM 867 N N . VAL A 1 107 ? -19.842 -4.896 3.835 1.00 78.25 107 VAL A N 1
ATOM 868 C CA . VAL A 1 107 ? -21.113 -5.623 3.984 1.00 78.25 107 VAL A CA 1
ATOM 869 C C . VAL A 1 107 ? -21.422 -5.863 5.463 1.00 78.25 107 VAL A C 1
ATOM 871 O O . VAL A 1 107 ? -22.532 -5.583 5.916 1.00 78.25 107 VAL A O 1
ATOM 874 N N . SER A 1 108 ? -20.425 -6.284 6.248 1.00 77.12 108 SER A N 1
ATOM 875 C CA . SER A 1 108 ? -20.571 -6.489 7.698 1.00 77.12 108 SER A CA 1
ATOM 876 C C . SER A 1 108 ? -20.918 -5.194 8.443 1.00 77.12 108 SER A C 1
ATOM 878 O O . SER A 1 108 ? -21.630 -5.220 9.447 1.00 77.12 108 SER A O 1
ATOM 880 N N . ARG A 1 109 ? -20.460 -4.042 7.937 1.00 76.50 109 ARG A N 1
ATOM 881 C CA . ARG A 1 109 ? -20.736 -2.706 8.493 1.00 76.50 109 ARG A CA 1
ATOM 882 C C . ARG A 1 109 ? -21.998 -2.039 7.926 1.00 76.50 109 ARG A C 1
ATOM 884 O O . ARG A 1 109 ? -22.261 -0.894 8.286 1.00 76.50 109 ARG A O 1
ATOM 891 N N . ARG A 1 110 ? -22.780 -2.728 7.077 1.00 79.12 110 ARG A N 1
ATOM 892 C CA . ARG A 1 110 ? -23.978 -2.201 6.379 1.00 79.12 110 ARG A CA 1
ATOM 893 C C . ARG A 1 110 ? -23.714 -0.930 5.555 1.00 79.12 110 ARG A C 1
ATOM 895 O O . ARG A 1 110 ? -24.620 -0.128 5.340 1.00 79.12 110 ARG A O 1
ATOM 902 N N . LYS A 1 111 ? -22.477 -0.736 5.091 1.00 74.38 111 LYS A N 1
ATOM 903 C CA . LYS A 1 111 ? -22.107 0.366 4.195 1.00 74.38 111 LYS A CA 1
ATOM 904 C C . LYS A 1 111 ? -22.281 -0.082 2.747 1.00 74.38 111 LYS A C 1
ATOM 906 O O . LYS A 1 111 ? -21.330 -0.504 2.098 1.00 74.38 111 LYS A O 1
ATOM 911 N N . PHE A 1 112 ? -23.527 -0.066 2.282 1.00 65.25 112 PHE A N 1
ATOM 912 C CA . PHE A 1 112 ? -23.898 -0.650 0.991 1.00 65.25 112 PHE A CA 1
ATOM 913 C C . PHE A 1 112 ? -23.375 0.142 -0.217 1.00 65.25 112 PHE A C 1
ATOM 915 O O . PHE A 1 112 ? -23.031 -0.476 -1.216 1.00 65.25 112 PHE A O 1
ATOM 922 N N . GLU A 1 113 ? -23.235 1.468 -0.113 1.00 66.44 113 GLU A N 1
ATOM 923 C CA . GLU A 1 113 ? -22.629 2.294 -1.175 1.00 66.44 113 GLU A CA 1
ATOM 924 C C . GLU A 1 113 ? -21.141 1.964 -1.379 1.00 66.44 113 GLU A C 1
ATOM 926 O O . GLU A 1 113 ? -20.706 1.724 -2.504 1.00 66.44 113 GLU A O 1
ATOM 931 N N . ASP A 1 114 ? -20.378 1.848 -0.285 1.00 66.88 114 ASP A N 1
ATOM 932 C CA . ASP A 1 114 ? -18.968 1.437 -0.332 1.00 66.88 114 ASP 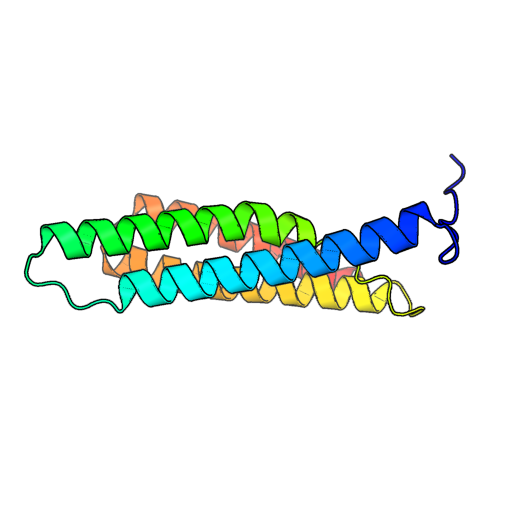A CA 1
ATOM 933 C C . ASP A 1 114 ? -18.831 0.008 -0.884 1.00 66.88 114 ASP A C 1
ATOM 935 O O . ASP A 1 114 ? -17.937 -0.280 -1.677 1.00 66.88 114 ASP A O 1
ATOM 939 N N . ALA A 1 115 ? -19.740 -0.893 -0.496 1.00 71.69 115 ALA A N 1
ATOM 940 C CA . ALA A 1 115 ? -19.741 -2.275 -0.965 1.00 71.69 115 ALA A CA 1
ATOM 941 C C . ALA A 1 115 ? -19.987 -2.387 -2.479 1.00 71.69 115 ALA A C 1
ATOM 943 O O . ALA A 1 115 ? -19.373 -3.233 -3.128 1.00 71.69 115 ALA A O 1
ATOM 944 N N . GLU A 1 116 ? -20.850 -1.546 -3.048 1.00 76.12 116 GLU A N 1
ATOM 945 C CA . GLU A 1 116 ? -21.138 -1.582 -4.483 1.00 76.12 116 GLU A CA 1
ATOM 946 C C . GLU A 1 116 ? -19.991 -1.009 -5.319 1.00 76.12 116 GLU A C 1
ATOM 948 O O . GLU A 1 116 ? -19.614 -1.587 -6.338 1.00 76.12 116 GLU A O 1
ATOM 953 N N . SER A 1 117 ? -19.352 0.056 -4.830 1.00 75.00 117 SER A N 1
ATOM 954 C CA . SER A 1 117 ? -18.127 0.593 -5.431 1.00 75.00 117 SER A CA 1
ATOM 955 C C . SER A 1 117 ? -17.006 -0.457 -5.466 1.00 75.00 117 SER A C 1
ATOM 957 O O . SER A 1 117 ? -16.398 -0.698 -6.509 1.00 75.00 117 SER A O 1
ATOM 959 N N . ILE A 1 118 ? -16.797 -1.175 -4.355 1.00 74.50 118 ILE A N 1
ATOM 960 C CA . ILE A 1 118 ? -15.782 -2.238 -4.272 1.00 74.50 118 ILE A CA 1
ATOM 961 C C . ILE A 1 118 ? -16.121 -3.418 -5.200 1.00 74.50 118 ILE A C 1
ATOM 963 O O . ILE A 1 118 ? -15.220 -4.004 -5.796 1.00 74.50 118 ILE A O 1
ATOM 967 N N . ARG A 1 119 ? -17.404 -3.776 -5.359 1.00 79.38 119 ARG A N 1
ATOM 968 C CA . ARG A 1 119 ? -17.838 -4.823 -6.308 1.00 79.38 119 ARG A CA 1
ATOM 969 C C . ARG A 1 119 ? -17.524 -4.455 -7.753 1.00 79.38 119 ARG A C 1
ATOM 971 O O . ARG A 1 119 ? -17.084 -5.316 -8.508 1.00 79.38 119 ARG A O 1
ATOM 978 N N . MET A 1 120 ? -17.722 -3.192 -8.120 1.00 76.75 120 MET A N 1
ATOM 979 C CA . MET A 1 120 ? -17.408 -2.689 -9.456 1.00 76.75 120 MET A CA 1
ATOM 980 C C . MET A 1 120 ? -15.903 -2.762 -9.738 1.00 76.75 120 MET A C 1
ATOM 982 O O . MET A 1 120 ? -15.498 -3.289 -10.769 1.00 76.75 120 MET A O 1
ATOM 986 N N . GLN A 1 121 ? -15.081 -2.337 -8.774 1.00 78.06 121 GLN A N 1
ATOM 987 C CA . GLN A 1 121 ? -13.619 -2.432 -8.858 1.00 78.06 121 GLN A CA 1
ATOM 988 C C . GLN A 1 121 ? -13.125 -3.885 -8.928 1.00 78.06 121 GLN A C 1
ATOM 990 O O . GLN A 1 121 ? -12.201 -4.190 -9.678 1.00 78.06 121 GLN A O 1
ATOM 995 N N . LEU A 1 122 ? -13.751 -4.797 -8.175 1.00 79.00 122 LEU A N 1
ATOM 996 C CA . LEU A 1 122 ? -13.455 -6.230 -8.249 1.00 79.00 122 LEU A CA 1
ATOM 997 C C . LEU A 1 122 ? -13.756 -6.804 -9.630 1.00 79.00 122 LEU A C 1
ATOM 999 O O . LEU A 1 122 ? -12.925 -7.526 -10.167 1.00 79.00 122 LEU A O 1
ATOM 1003 N N . SER A 1 123 ? -14.910 -6.456 -10.203 1.00 82.06 123 SER A N 1
ATOM 1004 C CA . SER A 1 123 ? -15.298 -6.917 -11.536 1.00 82.06 123 SER A CA 1
ATOM 1005 C C . SER A 1 123 ? -14.307 -6.460 -12.606 1.00 82.06 123 SER A C 1
ATOM 1007 O O . SER A 1 123 ? -13.987 -7.231 -13.504 1.00 82.06 123 SER A O 1
ATOM 1009 N N . GLU A 1 124 ? -13.819 -5.223 -12.518 1.00 82.56 124 GLU A N 1
ATOM 1010 C CA . GLU A 1 124 ? -12.861 -4.676 -13.481 1.00 82.56 124 GLU A CA 1
ATOM 1011 C C . GLU A 1 124 ? -11.495 -5.372 -13.381 1.00 82.56 124 GLU A C 1
ATOM 1013 O O . GLU A 1 124 ? -10.918 -5.756 -14.397 1.00 82.56 124 GLU A O 1
ATOM 1018 N N . LEU A 1 125 ? -11.000 -5.608 -12.161 1.00 76.75 125 LEU A N 1
ATOM 1019 C CA . LEU A 1 125 ? -9.730 -6.308 -11.944 1.00 76.75 125 LEU A CA 1
ATOM 1020 C C . LEU A 1 125 ? -9.802 -7.801 -12.286 1.00 76.75 125 LEU A C 1
ATOM 1022 O O . LEU A 1 125 ? -8.837 -8.345 -12.818 1.00 76.75 125 LEU A O 1
ATOM 1026 N N . GLU A 1 126 ? -10.928 -8.467 -12.018 1.00 79.50 126 GLU A N 1
ATOM 1027 C CA . GLU A 1 126 ? -11.148 -9.859 -12.437 1.00 79.50 126 GLU A CA 1
ATOM 1028 C C . GLU A 1 126 ? -11.152 -9.978 -13.970 1.00 79.50 126 GLU A C 1
ATOM 1030 O O . GLU A 1 126 ? -10.549 -10.904 -14.509 1.00 79.50 126 GLU A O 1
ATOM 1035 N N . GLN A 1 127 ? -11.729 -9.002 -14.677 1.00 79.06 127 GLN A N 1
ATOM 1036 C CA . GLN A 1 127 ? -11.727 -8.966 -16.141 1.00 79.06 127 GLN A CA 1
ATOM 1037 C C . GLN A 1 127 ? -10.331 -8.679 -16.721 1.00 79.06 127 GLN A C 1
ATOM 1039 O O . GLN A 1 127 ? -9.932 -9.286 -17.713 1.00 79.06 127 GLN A O 1
ATOM 1044 N N . GLN A 1 128 ? -9.553 -7.793 -16.092 1.00 77.88 128 GLN A N 1
ATOM 1045 C CA . GLN A 1 128 ? -8.156 -7.554 -16.478 1.00 77.88 128 GLN A CA 1
ATOM 1046 C C . GLN A 1 128 ? -7.286 -8.800 -16.273 1.00 77.88 128 GLN A C 1
ATOM 1048 O O . GLN A 1 128 ? -6.453 -9.108 -17.125 1.00 77.88 128 GLN A O 1
ATOM 1053 N N . LEU A 1 129 ? -7.504 -9.542 -15.182 1.00 78.00 129 LEU A N 1
ATOM 1054 C CA . LEU A 1 129 ? -6.815 -10.806 -14.922 1.00 78.00 129 LEU A CA 1
ATOM 1055 C C . LEU A 1 129 ? -7.122 -11.847 -16.004 1.00 78.00 129 LEU A C 1
ATOM 1057 O O . LEU A 1 129 ? -6.214 -12.529 -16.469 1.00 78.00 129 LEU A O 1
ATOM 1061 N N . GLU A 1 130 ? -8.387 -11.960 -16.413 1.00 83.25 130 GLU A N 1
ATOM 1062 C CA . GLU A 1 130 ? -8.819 -12.882 -17.468 1.00 83.25 130 GLU A CA 1
ATOM 1063 C C . GLU A 1 130 ? -8.131 -12.566 -18.804 1.00 83.25 130 GLU A C 1
ATOM 1065 O O . GLU A 1 130 ? -7.529 -13.452 -19.407 1.00 83.25 130 GLU A O 1
ATOM 1070 N N . ILE A 1 131 ? -8.088 -11.288 -19.194 1.00 80.44 131 ILE A N 1
ATOM 1071 C CA . ILE A 1 131 ? -7.393 -10.830 -20.409 1.00 80.44 131 ILE A CA 1
ATOM 1072 C C . ILE A 1 131 ? -5.888 -11.142 -20.352 1.00 80.44 131 ILE A C 1
ATOM 1074 O O . ILE A 1 131 ? -5.306 -11.595 -21.338 1.00 80.44 131 ILE A O 1
ATOM 1078 N N . LEU A 1 132 ? -5.241 -10.914 -19.204 1.00 73.56 132 LEU A N 1
ATOM 1079 C CA . LEU A 1 132 ? -3.811 -11.190 -19.022 1.00 73.56 132 LEU A CA 1
ATOM 1080 C C . LEU A 1 132 ? -3.495 -12.692 -19.033 1.00 73.56 132 LEU A C 1
ATOM 1082 O O . LEU A 1 132 ? -2.447 -13.085 -19.543 1.00 73.56 132 LEU A O 1
ATOM 1086 N N . MET A 1 133 ? -4.395 -13.536 -18.518 1.00 72.69 133 MET A N 1
ATOM 1087 C CA . MET A 1 133 ? -4.253 -14.995 -18.581 1.00 72.69 133 MET A CA 1
ATOM 1088 C C . MET A 1 133 ? -4.481 -15.552 -19.992 1.00 72.69 133 MET A C 1
ATOM 1090 O O . MET A 1 133 ? -3.795 -16.495 -20.374 1.00 72.69 133 MET A O 1
ATOM 1094 N N . GLU A 1 134 ? -5.406 -14.982 -20.770 1.00 76.94 134 GLU A N 1
ATOM 1095 C CA . GLU A 1 134 ? -5.653 -15.372 -22.169 1.00 76.94 134 GLU A CA 1
ATOM 1096 C C . GLU A 1 134 ? -4.545 -14.913 -23.131 1.00 76.94 134 GLU A C 1
ATOM 1098 O O . GLU A 1 134 ? -4.371 -15.492 -24.201 1.00 76.94 134 GLU A O 1
ATOM 1103 N N . SER A 1 135 ? -3.783 -13.881 -22.756 1.00 65.56 135 SER A N 1
ATOM 1104 C CA . SER A 1 135 ? -2.658 -13.357 -23.539 1.00 65.56 135 SER A CA 1
ATOM 1105 C C . SER A 1 135 ? -1.344 -14.149 -23.365 1.00 65.56 135 SER A C 1
ATOM 1107 O O . SER A 1 135 ? -0.334 -13.758 -23.964 1.00 65.56 135 SER A O 1
ATOM 1109 N N . LYS A 1 136 ? -1.330 -15.211 -22.548 1.00 56.41 136 LYS A N 1
ATOM 1110 C CA . LYS A 1 136 ? -0.170 -16.081 -22.280 1.00 56.41 136 LYS A CA 1
ATOM 1111 C C . LYS A 1 136 ? -0.126 -17.279 -23.230 1.00 56.41 136 LYS A C 1
ATOM 1113 O O . LYS A 1 136 ? 0.992 -17.596 -23.695 1.00 56.41 136 LYS A O 1
#

Radius of gyration: 19.51 Å; chains: 1; bounding box: 50×26×61 Å

InterPro domains:
  IPR001943 UVR domain [PS50151] (93-128)

pLDDT: mean 73.78, std 14.61, range [31.89, 91.94]

Foldseek 3Di:
DDDPDDDCPPPVNVVVVVVLVVVVVVLVVLLVVLVVLQPDDDPDPVSNVVSVVSSVVSVVVCCVPVVVSLLPDPPPDPDDPVVSLVSVLVVLVVVLVVLVVVLVVCVVVVVVVVNVVSVVVSVVSVVVSVVSVVVD

Sequence (136 aa):
MESKKVDMNDQDYQQALKLRKELLDIFAQVEQISKRIKSLPTCNPQTRKLQDNVHLAIIQYLQTHMFSLQLLPNTSSQEPAVEYLDTEIIVIQDSIVQLKRQLQDSVSRRKFEDAESIRMQLSELEQQLEILMESK

Organism: NCBI:txid261099

Secondary structure (DSSP, 8-state):
-------TT-HHHHHHHHHHHHHHHHHHHHHHHHHHHHHS--SSHHHHHHHHHHHHHHHHHHHHHHHHHHSS--TT----THHHHHHHHHHHHHHHHHHHHHHHHHHHTT-HHHHHHHHHHHHHHHHHHHHHHHT-